Protein AF-A0A3S5A3Z0-F1 (afdb_monomer_lite)

InterPro domains:
  IPR050494 Serine/threonine and dual-specificity kinase [PTHR24058] (3-96)

Secondary structure (DSSP, 8-state):
--HHHHHHHHHTTSS-SS--SSHHHHHHHHHHHH-PPPHHHHHH-TTHHHHB-TTT--BGGGEEE-TTS-EEE--EE-TT--EE-STT-S-HHHHTTT------

Organism: NCBI:txid117903

Sequence (104 aa):
MWLTCLVVKLRIQGTPLFPGEDEGDQLACIIELLGMPPQRLLDQCKRTRQFFSSTHGYPRYCTTTDSEGRAVLRPGKSKRGKLRGLPGSRSLQQALNGCEDVAF

pLDDT: mean 73.93, std 13.62, range [37.38, 87.69]

Structure (mmCIF, N/CA/C/O backbone):
data_AF-A0A3S5A3Z0-F1
#
_entry.id   AF-A0A3S5A3Z0-F1
#
loop_
_atom_site.group_PDB
_atom_site.id
_atom_site.type_symbol
_atom_site.label_atom_id
_atom_site.label_alt_id
_atom_site.label_comp_id
_atom_site.label_asym_id
_atom_site.label_entity_id
_atom_site.label_seq_id
_atom_site.pdbx_PDB_ins_code
_atom_site.Cartn_x
_atom_site.Cartn_y
_atom_site.Cartn_z
_atom_site.occupancy
_atom_site.B_iso_or_equiv
_atom_site.auth_seq_id
_atom_site.auth_comp_id
_atom_site.auth_asym_id
_atom_site.auth_atom_id
_atom_site.pdbx_PDB_model_num
ATOM 1 N N . MET A 1 1 ? 20.903 -11.240 6.308 1.00 59.91 1 MET A N 1
ATOM 2 C CA . MET A 1 1 ? 21.410 -10.947 4.947 1.00 59.91 1 MET A CA 1
ATOM 3 C C . MET A 1 1 ? 20.590 -11.690 3.881 1.00 59.91 1 MET A C 1
ATOM 5 O O . MET A 1 1 ? 21.137 -12.471 3.123 1.00 59.91 1 MET A O 1
ATOM 9 N N . TRP A 1 2 ? 19.270 -11.466 3.825 1.00 55.62 2 TRP A N 1
ATOM 10 C CA . TRP A 1 2 ? 18.369 -12.097 2.837 1.00 55.62 2 TRP A CA 1
ATOM 11 C C . TRP A 1 2 ? 17.573 -11.049 2.039 1.00 55.62 2 TRP A C 1
ATOM 13 O O . TRP A 1 2 ? 17.353 -11.209 0.845 1.00 55.62 2 TRP A O 1
ATOM 23 N N . LEU A 1 3 ? 17.274 -9.902 2.661 1.00 58.81 3 LEU A N 1
ATOM 24 C CA . LEU A 1 3 ? 16.639 -8.748 2.014 1.00 58.81 3 LEU A CA 1
ATOM 25 C C . LEU A 1 3 ? 17.581 -7.976 1.076 1.00 58.81 3 LEU A C 1
ATOM 27 O O . LEU A 1 3 ? 17.147 -7.465 0.050 1.00 58.81 3 LEU A O 1
ATOM 31 N N . THR A 1 4 ? 18.880 -7.919 1.383 1.00 57.31 4 THR A N 1
ATOM 32 C CA . THR A 1 4 ? 19.850 -7.166 0.572 1.00 57.31 4 THR A CA 1
ATOM 33 C C . THR A 1 4 ? 20.125 -7.829 -0.778 1.00 57.31 4 THR A C 1
ATOM 35 O O . THR A 1 4 ? 20.303 -7.130 -1.767 1.00 57.31 4 THR A O 1
ATOM 38 N N . CYS A 1 5 ? 20.086 -9.162 -0.860 1.00 56.22 5 CYS A N 1
ATOM 39 C CA . CYS A 1 5 ? 20.301 -9.888 -2.114 1.00 56.22 5 CYS A CA 1
ATOM 40 C C . CYS A 1 5 ? 19.102 -9.765 -3.071 1.00 56.22 5 CYS A C 1
ATOM 42 O O . CYS A 1 5 ? 19.299 -9.577 -4.267 1.00 56.22 5 CYS A O 1
ATOM 44 N N . LEU A 1 6 ? 17.864 -9.772 -2.557 1.00 57.53 6 LEU A N 1
ATOM 45 C CA . LEU A 1 6 ? 16.664 -9.600 -3.388 1.00 57.53 6 LEU A CA 1
ATOM 46 C C . LEU A 1 6 ? 16.573 -8.177 -3.970 1.00 57.53 6 LEU A C 1
ATOM 48 O O . LEU A 1 6 ? 16.261 -7.998 -5.145 1.00 57.53 6 LEU A O 1
ATOM 52 N N . VAL A 1 7 ? 16.936 -7.169 -3.167 1.00 57.94 7 VAL A N 1
ATOM 53 C CA . VAL A 1 7 ? 17.012 -5.764 -3.603 1.00 57.94 7 VAL A CA 1
ATOM 54 C C . VAL A 1 7 ? 18.116 -5.557 -4.648 1.00 57.94 7 VAL A C 1
ATOM 56 O O . VAL A 1 7 ? 17.916 -4.813 -5.606 1.00 57.94 7 VAL A O 1
ATOM 59 N N . VAL A 1 8 ? 19.265 -6.231 -4.507 1.00 52.28 8 VAL A N 1
ATOM 60 C CA . VAL A 1 8 ? 20.374 -6.150 -5.474 1.00 52.28 8 VAL A CA 1
ATOM 61 C C . VAL A 1 8 ? 20.053 -6.895 -6.772 1.00 52.28 8 VAL A C 1
ATOM 63 O O . VAL A 1 8 ? 20.322 -6.352 -7.839 1.00 52.28 8 VAL A O 1
ATOM 66 N N . LYS A 1 9 ? 19.414 -8.073 -6.720 1.00 51.09 9 LYS A N 1
ATOM 67 C CA . LYS A 1 9 ? 19.010 -8.815 -7.930 1.00 51.09 9 LYS A CA 1
ATOM 68 C C . LYS A 1 9 ? 17.977 -8.054 -8.767 1.00 51.09 9 LYS A C 1
ATOM 70 O O . LYS A 1 9 ? 18.110 -8.021 -9.983 1.00 51.09 9 LYS A O 1
ATOM 75 N N . LEU A 1 10 ? 17.019 -7.364 -8.138 1.00 50.69 10 LEU A N 1
ATOM 76 C CA . LEU A 1 10 ? 16.078 -6.480 -8.848 1.00 50.69 10 LEU A CA 1
ATOM 77 C C . LEU A 1 10 ? 16.741 -5.209 -9.409 1.00 50.69 10 LEU A C 1
ATOM 79 O O . LEU A 1 10 ? 16.256 -4.643 -10.384 1.00 50.69 10 LEU A O 1
ATOM 83 N N . ARG A 1 11 ? 17.861 -4.749 -8.833 1.00 47.06 11 ARG A N 1
ATOM 84 C CA . ARG A 1 11 ? 18.592 -3.581 -9.356 1.00 47.06 11 ARG A CA 1
ATOM 85 C C . ARG A 1 11 ? 19.314 -3.886 -10.681 1.00 47.06 11 ARG A C 1
ATOM 87 O O . ARG A 1 11 ? 19.602 -2.954 -11.423 1.00 47.06 11 ARG A O 1
ATOM 94 N N . ILE A 1 12 ? 19.560 -5.159 -11.007 1.00 47.28 12 ILE A N 1
ATOM 95 C CA . ILE A 1 12 ? 20.239 -5.573 -12.250 1.00 47.28 12 ILE A CA 1
ATOM 96 C C . ILE A 1 12 ? 19.327 -5.444 -13.496 1.00 47.28 12 ILE A C 1
ATOM 98 O O . ILE A 1 12 ? 19.842 -5.304 -14.597 1.00 47.28 12 ILE A O 1
ATOM 102 N N . GLN A 1 13 ? 17.996 -5.349 -13.343 1.00 52.25 13 GLN A N 1
ATOM 103 C CA . GLN A 1 13 ? 17.023 -5.117 -14.438 1.00 52.25 13 GLN A CA 1
ATOM 104 C C . GLN A 1 13 ? 16.654 -3.630 -14.666 1.00 52.25 13 GLN A C 1
ATOM 106 O O . GLN A 1 13 ? 15.760 -3.305 -15.444 1.00 52.25 13 GLN A O 1
ATOM 111 N N . GLY A 1 14 ? 17.331 -2.690 -13.997 1.00 51.66 14 GLY A N 1
ATOM 112 C CA . GLY A 1 14 ? 17.251 -1.253 -14.302 1.00 51.66 14 GLY A CA 1
ATOM 113 C C . GLY A 1 14 ? 16.030 -0.489 -13.767 1.00 51.66 14 GLY A C 1
ATOM 114 O O . GLY A 1 14 ? 16.085 0.737 -13.708 1.00 51.66 14 GLY A O 1
ATOM 115 N N . THR A 1 15 ? 14.963 -1.152 -13.302 1.00 55.78 15 THR A N 1
ATOM 116 C CA . THR A 1 15 ? 13.810 -0.464 -12.683 1.00 55.78 15 THR A CA 1
ATOM 117 C C . THR A 1 15 ? 13.402 -1.134 -11.368 1.00 55.78 15 THR A C 1
ATOM 119 O O . THR A 1 15 ? 13.065 -2.315 -11.367 1.00 55.78 15 THR A O 1
ATOM 122 N N . PRO A 1 16 ? 13.399 -0.420 -10.226 1.00 62.25 16 PRO A N 1
ATOM 123 C CA . PRO A 1 16 ? 12.943 -0.995 -8.965 1.00 62.25 16 PRO A CA 1
ATOM 124 C C . PRO A 1 16 ? 11.448 -1.338 -9.046 1.00 62.25 16 PRO A C 1
ATOM 126 O O . PRO A 1 16 ? 10.630 -0.479 -9.376 1.00 62.25 16 PRO A O 1
ATOM 129 N N . LEU A 1 17 ? 11.100 -2.586 -8.708 1.00 66.69 17 LEU A N 1
ATOM 130 C CA . LEU A 1 17 ? 9.731 -3.132 -8.755 1.00 66.69 17 LEU A CA 1
ATOM 131 C C . LEU A 1 17 ? 8.720 -2.254 -7.993 1.00 66.69 17 LEU A C 1
ATOM 133 O O . LEU A 1 17 ? 7.604 -2.006 -8.454 1.00 66.69 17 LEU A O 1
ATOM 137 N N . PHE A 1 18 ? 9.163 -1.709 -6.859 1.00 74.00 18 PHE A N 1
ATOM 138 C CA . PHE A 1 18 ? 8.424 -0.762 -6.032 1.00 74.00 18 PHE A CA 1
ATOM 139 C C . PHE A 1 18 ? 9.240 0.532 -5.895 1.00 74.00 18 PHE A C 1
ATOM 141 O O . PHE A 1 18 ? 10.067 0.638 -4.989 1.00 74.00 18 PHE A O 1
ATOM 148 N N . PRO A 1 19 ? 9.072 1.504 -6.806 1.00 76.44 19 PRO A N 1
ATOM 149 C CA . PRO A 1 19 ? 9.760 2.788 -6.742 1.00 76.44 19 PRO A CA 1
ATOM 150 C C . PRO A 1 19 ? 9.027 3.716 -5.763 1.00 76.44 19 PRO A C 1
ATOM 152 O O . PRO A 1 19 ? 8.378 4.668 -6.209 1.00 76.44 19 PRO A O 1
ATOM 155 N N . GLY A 1 20 ? 9.056 3.394 -4.469 1.00 78.12 20 GLY A N 1
ATOM 156 C CA . GLY A 1 20 ? 8.473 4.224 -3.419 1.00 78.12 20 GLY A CA 1
ATOM 157 C C . GLY A 1 20 ? 9.436 5.306 -2.943 1.00 78.12 20 GLY A C 1
ATOM 158 O O . GLY A 1 20 ? 10.623 5.053 -2.743 1.00 78.12 20 GLY A O 1
ATOM 159 N N . GLU A 1 21 ? 8.923 6.520 -2.772 1.00 81.06 21 GLU A N 1
ATOM 160 C CA . GLU A 1 21 ? 9.710 7.688 -2.349 1.00 81.06 21 GLU A CA 1
ATOM 161 C C . GLU A 1 21 ? 9.710 7.895 -0.830 1.00 81.06 21 GLU A C 1
ATOM 163 O O . GLU A 1 21 ? 10.662 8.428 -0.265 1.00 81.06 21 GLU A O 1
ATOM 168 N N . ASP A 1 22 ? 8.644 7.457 -0.166 1.00 83.62 22 ASP A N 1
ATOM 169 C CA . ASP A 1 22 ? 8.518 7.402 1.284 1.00 83.62 22 ASP A CA 1
ATOM 170 C C . ASP A 1 22 ? 7.751 6.139 1.699 1.00 83.62 22 ASP A C 1
ATOM 172 O O . ASP A 1 22 ? 7.320 5.356 0.854 1.00 83.62 22 ASP A O 1
ATOM 176 N N . GLU A 1 23 ? 7.585 5.907 3.002 1.00 85.81 23 GLU A N 1
ATOM 177 C CA . GLU A 1 23 ? 6.882 4.718 3.503 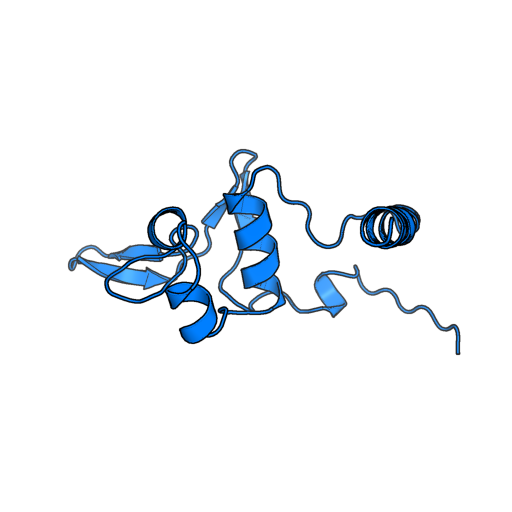1.00 85.81 23 GLU A CA 1
ATOM 178 C C . GLU A 1 23 ? 5.440 4.607 2.971 1.00 85.81 23 GLU A C 1
ATOM 180 O O . GLU A 1 23 ? 4.967 3.504 2.698 1.00 85.81 23 GLU A O 1
ATOM 185 N N . GLY A 1 24 ? 4.745 5.738 2.806 1.00 83.38 24 GLY A N 1
ATOM 186 C CA . GLY A 1 24 ? 3.375 5.772 2.299 1.00 83.38 24 GLY A CA 1
ATOM 187 C C . GLY A 1 24 ? 3.310 5.487 0.803 1.00 83.38 24 GLY A C 1
ATOM 188 O O . GLY A 1 24 ? 2.452 4.729 0.359 1.00 83.38 24 GLY A O 1
ATOM 189 N N . ASP A 1 25 ? 4.244 6.040 0.036 1.00 85.00 25 ASP A N 1
ATOM 190 C CA . ASP A 1 25 ? 4.355 5.826 -1.404 1.00 85.00 25 ASP A CA 1
ATOM 191 C C . ASP A 1 25 ? 4.870 4.417 -1.745 1.00 85.00 25 ASP A C 1
ATOM 193 O O . ASP A 1 25 ? 4.402 3.791 -2.696 1.00 85.00 25 ASP A O 1
ATOM 197 N N . GLN A 1 26 ? 5.766 3.86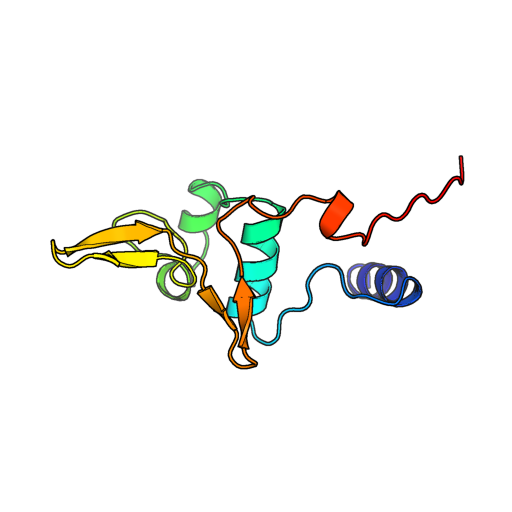2 -0.924 1.00 86.31 26 GLN A N 1
ATOM 198 C CA . GLN A 1 26 ? 6.191 2.464 -1.006 1.00 86.31 26 GLN A CA 1
ATOM 199 C C . GLN A 1 26 ? 5.003 1.530 -0.771 1.00 86.31 26 GLN A C 1
ATOM 201 O O . GLN A 1 26 ? 4.793 0.586 -1.533 1.00 86.31 26 GLN A O 1
ATOM 206 N N . LEU A 1 27 ? 4.195 1.814 0.253 1.00 86.38 27 LEU A N 1
ATOM 207 C CA . LEU A 1 27 ? 2.983 1.055 0.529 1.00 86.38 27 LEU A CA 1
ATOM 208 C C . LEU A 1 27 ? 1.947 1.216 -0.594 1.00 86.38 27 LEU A C 1
ATOM 210 O O . LEU A 1 27 ? 1.331 0.229 -0.984 1.00 86.38 27 LEU A O 1
ATOM 214 N N . ALA A 1 28 ? 1.800 2.414 -1.166 1.00 85.75 28 ALA A N 1
ATOM 215 C CA . ALA A 1 28 ? 0.943 2.644 -2.326 1.00 85.75 28 ALA A CA 1
ATOM 216 C C . ALA A 1 28 ? 1.392 1.809 -3.534 1.00 85.75 28 ALA A C 1
ATOM 218 O O . ALA A 1 28 ? 0.555 1.166 -4.155 1.00 85.75 28 ALA A O 1
ATOM 219 N N . CYS A 1 29 ? 2.700 1.730 -3.818 1.00 85.00 29 CYS A N 1
ATOM 220 C CA . CYS A 1 29 ? 3.238 0.870 -4.882 1.00 85.00 29 CYS A CA 1
ATOM 221 C C . CYS A 1 29 ? 2.918 -0.614 -4.652 1.00 85.00 29 CYS A C 1
ATOM 223 O O . CYS A 1 29 ? 2.632 -1.344 -5.599 1.00 85.00 29 CYS A O 1
ATOM 225 N N . ILE A 1 30 ? 2.999 -1.070 -3.400 1.00 85.44 30 ILE A N 1
ATOM 226 C CA . ILE A 1 30 ? 2.705 -2.458 -3.035 1.00 85.44 30 ILE A CA 1
ATOM 227 C C . ILE A 1 30 ? 1.211 -2.746 -3.202 1.00 85.44 30 ILE A C 1
ATOM 229 O O . ILE A 1 30 ? 0.860 -3.751 -3.809 1.00 85.44 30 ILE A O 1
ATOM 233 N N . ILE A 1 31 ? 0.337 -1.866 -2.709 1.00 87.69 31 ILE A N 1
ATOM 234 C CA . ILE A 1 31 ? -1.124 -2.026 -2.790 1.00 87.69 31 ILE A CA 1
ATOM 235 C C . ILE A 1 31 ? -1.619 -1.922 -4.237 1.00 87.69 31 ILE A C 1
ATOM 237 O O . ILE A 1 31 ? -2.519 -2.650 -4.651 1.00 87.69 31 ILE A O 1
ATOM 241 N N . GLU A 1 32 ? -1.018 -1.045 -5.034 1.00 86.12 32 GLU A N 1
ATOM 242 C CA . GLU A 1 32 ? -1.317 -0.902 -6.458 1.00 86.12 32 GLU A CA 1
ATOM 243 C C . GLU A 1 32 ? -1.028 -2.199 -7.236 1.00 86.12 32 GLU A C 1
ATOM 245 O O . GLU A 1 32 ? -1.782 -2.532 -8.149 1.00 86.12 32 GLU A O 1
ATOM 250 N N . LEU A 1 33 ? 0.016 -2.944 -6.843 1.00 82.88 33 LEU A N 1
ATOM 251 C CA . LEU A 1 33 ? 0.433 -4.195 -7.486 1.00 82.88 33 LEU A CA 1
ATOM 252 C C . LEU A 1 33 ? -0.253 -5.447 -6.917 1.00 82.88 33 LEU A C 1
ATOM 254 O O . LEU A 1 33 ? -0.689 -6.315 -7.665 1.00 82.88 33 LEU A O 1
ATOM 258 N N . LEU A 1 34 ? -0.291 -5.571 -5.589 1.00 82.94 34 LEU A N 1
ATOM 259 C CA . LEU A 1 34 ? -0.752 -6.771 -4.879 1.00 82.94 34 LEU A CA 1
ATOM 260 C C . LEU A 1 34 ? -2.215 -6.677 -4.429 1.00 82.94 34 LEU A C 1
ATOM 262 O O . LEU A 1 34 ? -2.787 -7.673 -3.993 1.00 82.94 34 LEU A O 1
ATOM 266 N N . GLY A 1 35 ? -2.823 -5.494 -4.514 1.00 86.12 35 GLY A N 1
ATOM 267 C CA . GLY A 1 35 ? -4.159 -5.237 -3.994 1.00 86.12 35 GLY A CA 1
ATOM 268 C C . GLY A 1 35 ? -4.179 -4.936 -2.495 1.00 86.12 35 GLY A C 1
ATOM 269 O O . GLY A 1 35 ? -3.164 -4.634 -1.863 1.00 86.12 35 GLY A O 1
ATOM 270 N N . MET A 1 36 ? -5.381 -4.973 -1.920 1.00 86.56 36 MET A N 1
ATOM 271 C CA . MET A 1 36 ? -5.583 -4.672 -0.506 1.00 86.56 36 MET A CA 1
ATOM 272 C C . MET A 1 36 ? -5.023 -5.781 0.393 1.00 86.56 36 MET A C 1
ATOM 274 O O . MET A 1 36 ? -5.361 -6.949 0.191 1.00 86.56 36 MET A O 1
ATOM 278 N N . PRO A 1 37 ? -4.229 -5.444 1.427 1.00 84.75 37 PRO A N 1
ATOM 279 C CA . PRO A 1 37 ? -3.817 -6.427 2.416 1.00 84.75 37 PRO A CA 1
ATOM 280 C C . PRO A 1 37 ? -5.032 -6.956 3.203 1.00 84.75 37 PRO A C 1
ATOM 282 O O . PRO A 1 37 ? -5.996 -6.217 3.431 1.00 84.75 37 PRO A O 1
ATOM 285 N N . PRO A 1 38 ? -4.997 -8.219 3.659 1.00 85.31 38 PRO A N 1
ATOM 286 C CA . PRO A 1 38 ? -6.089 -8.813 4.424 1.00 85.31 38 PRO A CA 1
ATOM 287 C C . PRO A 1 38 ? -6.281 -8.103 5.771 1.00 85.31 38 PRO A C 1
ATOM 289 O O . PRO A 1 38 ? -5.310 -7.743 6.437 1.00 85.31 38 PRO A O 1
ATOM 292 N N . GLN A 1 39 ? -7.533 -7.971 6.222 1.00 82.00 39 GLN A N 1
ATOM 293 C CA . GLN A 1 39 ? -7.876 -7.245 7.457 1.00 82.00 39 GLN A CA 1
ATOM 294 C C . GLN A 1 39 ? -7.136 -7.763 8.697 1.00 82.00 39 GLN A C 1
ATOM 296 O O . GLN A 1 39 ? -6.638 -6.966 9.479 1.00 82.00 39 GLN A O 1
ATOM 301 N N . ARG A 1 40 ? -6.935 -9.083 8.814 1.00 83.81 40 ARG A N 1
ATOM 302 C CA . ARG A 1 40 ? -6.165 -9.676 9.924 1.00 83.81 40 ARG A CA 1
ATOM 303 C C . ARG A 1 40 ? -4.749 -9.104 10.044 1.00 83.81 40 ARG A C 1
ATOM 305 O O . ARG A 1 40 ? -4.235 -8.974 11.148 1.00 83.81 40 ARG A O 1
ATOM 312 N N . LEU A 1 41 ? -4.118 -8.774 8.915 1.00 82.56 41 LEU A N 1
ATOM 313 C CA . LEU A 1 41 ? -2.793 -8.156 8.890 1.00 82.56 41 LEU A CA 1
ATOM 314 C C . LEU A 1 41 ? -2.875 -6.684 9.310 1.00 82.56 41 LEU A C 1
ATOM 316 O O . LEU A 1 41 ? -2.042 -6.217 10.081 1.00 82.56 41 LEU A O 1
ATOM 320 N N . LEU A 1 42 ? -3.912 -5.973 8.863 1.00 83.12 42 LEU A N 1
ATOM 321 C CA . LEU A 1 42 ? -4.168 -4.589 9.264 1.00 83.12 42 LEU A CA 1
ATOM 322 C C . LEU A 1 42 ? -4.434 -4.458 10.772 1.00 83.12 42 LEU A C 1
ATOM 324 O O . LEU A 1 42 ? -3.938 -3.511 11.384 1.00 83.12 42 LEU A O 1
ATOM 328 N N . ASP A 1 43 ? -5.139 -5.416 11.374 1.00 83.38 43 ASP A N 1
ATOM 329 C CA . ASP A 1 43 ? -5.463 -5.427 12.808 1.00 83.38 43 ASP A CA 1
ATOM 330 C C . ASP A 1 43 ? -4.227 -5.655 13.690 1.00 83.38 43 ASP A C 1
ATOM 332 O O . ASP A 1 43 ? -4.123 -5.113 14.790 1.00 83.38 43 ASP A O 1
ATOM 336 N N . GLN A 1 44 ? -3.252 -6.423 13.197 1.00 85.00 44 GLN A N 1
ATOM 337 C CA . GLN A 1 44 ? -1.988 -6.677 13.898 1.00 85.00 44 GLN A CA 1
ATOM 338 C C . GLN A 1 44 ? -0.993 -5.510 13.777 1.00 85.00 44 GLN A C 1
ATOM 340 O O . GLN A 1 44 ? -0.051 -5.392 14.567 1.00 85.00 44 GLN A O 1
ATOM 345 N N . CYS A 1 45 ? -1.175 -4.627 12.794 1.00 80.94 45 CYS A N 1
ATOM 346 C CA . CYS A 1 45 ? -0.249 -3.541 12.508 1.00 80.94 45 CYS A CA 1
ATOM 347 C C . CYS A 1 45 ? -0.526 -2.287 13.364 1.00 80.94 45 CYS A C 1
ATOM 349 O O . CYS A 1 45 ? -1.544 -1.610 13.239 1.00 80.94 45 CYS A O 1
ATOM 351 N N . LYS A 1 46 ? 0.464 -1.875 14.170 1.00 82.25 46 LYS A N 1
ATOM 352 C CA . LYS A 1 46 ? 0.374 -0.684 15.047 1.00 82.25 46 LYS A CA 1
ATOM 353 C C . LYS A 1 46 ? 0.196 0.643 14.292 1.00 82.25 46 LYS A C 1
ATOM 355 O O . LYS A 1 46 ? -0.383 1.585 14.825 1.00 82.25 46 LYS A O 1
ATOM 360 N N . ARG A 1 47 ? 0.706 0.733 13.056 1.00 83.44 47 ARG A N 1
ATOM 361 C CA . ARG A 1 47 ? 0.703 1.954 12.223 1.00 83.44 47 ARG A CA 1
ATOM 362 C C . ARG A 1 47 ? -0.403 1.971 11.162 1.00 83.44 47 ARG A C 1
ATOM 364 O O . ARG A 1 47 ? -0.431 2.875 10.333 1.00 83.44 47 ARG A O 1
ATOM 371 N N . THR A 1 48 ? -1.350 1.030 11.197 1.00 82.75 48 THR A N 1
ATOM 372 C CA . THR A 1 48 ? -2.445 0.939 10.212 1.00 82.75 48 THR A CA 1
ATOM 373 C C . THR A 1 48 ? -3.234 2.237 10.094 1.00 82.75 48 THR A C 1
ATOM 375 O O . THR A 1 48 ? -3.501 2.693 8.988 1.00 82.75 48 THR A O 1
ATOM 378 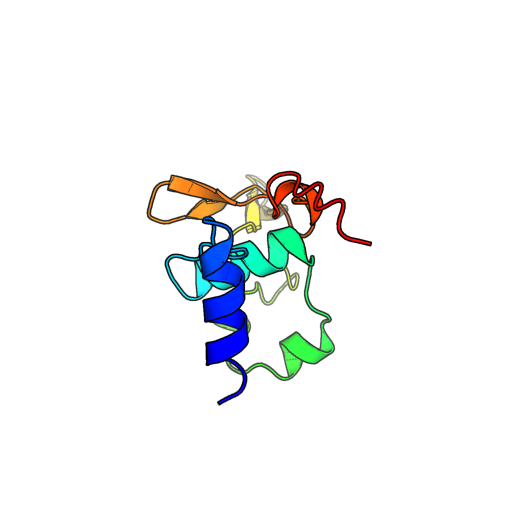N N . ARG A 1 49 ? -3.528 2.905 11.216 1.00 80.94 49 ARG A N 1
ATOM 379 C CA . ARG A 1 49 ? -4.286 4.171 11.229 1.00 80.94 49 ARG A CA 1
ATOM 380 C C . ARG A 1 49 ? -3.587 5.324 10.500 1.00 80.94 49 ARG A C 1
ATOM 382 O O . ARG A 1 49 ? -4.253 6.292 10.147 1.00 80.94 49 ARG A O 1
ATOM 389 N N . GLN A 1 50 ? -2.273 5.241 10.282 1.00 84.75 50 GLN A N 1
ATOM 390 C CA . GLN A 1 50 ? -1.511 6.252 9.546 1.00 84.75 50 GLN A CA 1
ATOM 391 C C . GLN A 1 50 ? -1.725 6.136 8.031 1.00 84.75 50 GLN A C 1
ATOM 393 O O . GLN A 1 50 ? -1.757 7.153 7.343 1.00 84.75 50 GLN A O 1
ATOM 398 N N . PHE A 1 51 ? -1.906 4.913 7.525 1.00 83.75 51 PHE A N 1
ATOM 399 C CA . PHE A 1 51 ? -1.947 4.626 6.089 1.00 83.75 51 PHE A CA 1
ATOM 400 C C . PHE A 1 51 ? -3.326 4.196 5.578 1.00 83.75 51 PHE A C 1
ATOM 402 O O . PHE A 1 51 ? -3.621 4.376 4.399 1.00 83.75 51 PHE A O 1
ATOM 409 N N . PHE A 1 52 ? -4.190 3.683 6.453 1.00 86.06 52 PHE A N 1
ATOM 410 C CA . PHE A 1 52 ? -5.532 3.203 6.133 1.00 86.06 52 PHE A CA 1
ATOM 411 C C . PHE A 1 52 ? -6.595 4.010 6.886 1.00 86.06 52 PHE A C 1
ATOM 413 O O . PHE A 1 52 ? -6.356 4.564 7.966 1.00 86.06 52 PHE A O 1
ATOM 420 N N . SER A 1 53 ? -7.778 4.121 6.287 1.00 80.38 53 SER A N 1
ATOM 421 C CA . SER A 1 53 ? -8.945 4.740 6.909 1.00 80.38 53 SER A CA 1
ATOM 422 C C . SER A 1 53 ? -9.608 3.769 7.887 1.00 80.38 53 SER A C 1
ATOM 424 O O . SER A 1 53 ? -9.821 2.604 7.559 1.00 80.38 53 SER A O 1
ATOM 426 N N . SER A 1 54 ? -9.962 4.245 9.082 1.00 68.81 54 SER A N 1
ATOM 427 C CA . SER A 1 54 ? -10.571 3.411 10.130 1.00 68.81 54 SER A CA 1
ATOM 428 C C . SER A 1 54 ? -12.023 3.022 9.846 1.00 68.81 54 SER A C 1
ATOM 430 O O . SER A 1 54 ? -12.478 2.014 10.367 1.00 68.81 54 SER A O 1
ATOM 432 N N . THR A 1 55 ? -12.746 3.794 9.033 1.00 65.44 55 THR A N 1
ATOM 433 C CA . THR A 1 55 ? -14.171 3.559 8.740 1.00 65.44 55 THR A CA 1
ATOM 434 C C . THR A 1 55 ? -14.405 2.562 7.612 1.00 65.44 55 THR A C 1
ATOM 436 O O . THR A 1 55 ? -15.401 1.851 7.633 1.00 65.44 55 THR A O 1
ATOM 439 N N . HIS A 1 56 ? -13.495 2.487 6.638 1.00 66.88 56 HIS A N 1
ATOM 440 C CA . HIS A 1 56 ? -13.681 1.641 5.454 1.00 66.88 56 HIS A CA 1
ATOM 441 C C . HIS A 1 56 ? -12.518 0.683 5.169 1.00 66.88 56 HIS A C 1
ATOM 443 O O . HIS A 1 56 ? -12.577 -0.082 4.213 1.00 66.88 56 HIS A O 1
ATOM 449 N N . GLY A 1 57 ? -11.433 0.734 5.949 1.00 72.69 57 GLY A N 1
ATOM 450 C CA . GLY A 1 57 ? -10.245 -0.093 5.719 1.00 72.69 57 GLY A CA 1
ATOM 451 C C . GLY A 1 57 ? -9.475 0.248 4.439 1.00 72.69 57 GLY A C 1
ATOM 452 O O . GLY A 1 57 ? -8.491 -0.417 4.137 1.00 72.69 57 GLY A O 1
ATOM 453 N N . TYR A 1 58 ? -9.886 1.278 3.691 1.00 82.88 58 TYR A N 1
ATOM 454 C CA . TYR A 1 58 ? -9.252 1.669 2.436 1.00 82.88 58 TYR A CA 1
ATOM 455 C C . TYR A 1 58 ? -7.951 2.460 2.642 1.00 82.88 58 TYR A C 1
ATOM 457 O O . TYR A 1 58 ? -7.801 3.153 3.655 1.00 82.88 58 TYR A O 1
ATOM 465 N N . PRO A 1 59 ? -7.004 2.407 1.688 1.00 85.12 59 PRO A N 1
ATOM 466 C CA . PRO A 1 59 ? -5.756 3.154 1.762 1.00 85.12 59 PRO A CA 1
ATOM 467 C C . PRO A 1 59 ? -6.023 4.652 1.647 1.00 85.12 59 PRO A C 1
ATOM 469 O O . PRO A 1 59 ? -6.712 5.107 0.733 1.00 85.12 59 PRO A O 1
ATOM 472 N N . ARG A 1 60 ? -5.421 5.453 2.526 1.00 84.69 60 ARG A N 1
ATOM 473 C CA . ARG A 1 60 ? -5.581 6.915 2.508 1.00 84.69 60 ARG A CA 1
ATOM 474 C C . ARG A 1 60 ? -5.042 7.555 1.230 1.00 84.69 60 ARG A C 1
ATOM 476 O O . ARG A 1 60 ? -5.585 8.565 0.810 1.00 84.69 60 ARG A O 1
ATOM 483 N N . TYR A 1 61 ? -4.027 6.961 0.594 1.00 82.75 61 TYR A N 1
ATOM 484 C CA . TYR A 1 61 ? -3.440 7.509 -0.635 1.00 82.75 61 TYR A CA 1
ATOM 485 C C . TYR A 1 61 ? -4.433 7.550 -1.807 1.00 82.75 61 TYR A C 1
ATOM 487 O O . TYR A 1 61 ? -4.278 8.378 -2.700 1.00 82.75 61 TYR A O 1
ATOM 495 N N . CYS A 1 62 ? -5.439 6.668 -1.797 1.00 83.12 62 CYS A N 1
ATOM 496 C CA . CYS A 1 62 ? -6.454 6.579 -2.839 1.00 83.12 62 CYS A CA 1
ATOM 497 C C . CYS A 1 62 ? -7.874 6.828 -2.325 1.00 83.12 62 CYS A C 1
ATOM 499 O O . CYS A 1 62 ? -8.820 6.587 -3.060 1.00 83.12 62 CYS A O 1
ATOM 501 N N . THR A 1 63 ? -8.060 7.267 -1.077 1.00 83.62 63 THR A N 1
ATOM 502 C CA . THR A 1 63 ? -9.393 7.543 -0.521 1.00 83.62 63 THR A CA 1
ATOM 503 C C . THR A 1 63 ? -9.647 9.043 -0.524 1.00 83.62 63 THR A C 1
ATOM 505 O O . THR A 1 63 ? -8.929 9.797 0.128 1.00 83.62 63 THR A O 1
ATOM 508 N N . THR A 1 64 ? -10.693 9.474 -1.221 1.00 81.00 64 THR A N 1
ATOM 509 C CA . THR A 1 64 ? -11.156 10.867 -1.254 1.00 81.00 64 THR A CA 1
ATOM 510 C C . THR A 1 64 ? -12.609 10.934 -0.804 1.00 81.00 64 THR A C 1
ATOM 512 O O . THR A 1 64 ? -13.363 9.995 -1.040 1.00 81.00 64 THR A O 1
ATOM 515 N N . THR A 1 65 ? -13.022 12.020 -0.162 1.00 82.31 65 THR A N 1
ATOM 516 C CA . THR A 1 65 ? -14.434 12.256 0.161 1.00 82.31 65 THR A CA 1
ATOM 517 C C . THR A 1 65 ? -15.105 12.981 -0.994 1.00 82.31 65 THR A C 1
ATOM 519 O O . THR A 1 65 ? -14.581 13.990 -1.465 1.00 82.31 65 THR A O 1
ATOM 522 N N . ASP A 1 66 ? -16.244 12.471 -1.448 1.00 82.94 66 ASP A N 1
ATOM 523 C CA . ASP A 1 66 ? -17.068 13.162 -2.437 1.00 82.94 66 ASP A CA 1
ATOM 524 C C . ASP A 1 66 ? -17.821 14.352 -1.812 1.00 82.94 66 ASP A C 1
ATOM 526 O O . ASP A 1 66 ? -17.816 14.522 -0.588 1.00 82.94 66 ASP A O 1
ATOM 530 N N . SER A 1 67 ? -18.501 15.156 -2.633 1.00 83.81 67 SER A N 1
ATOM 531 C CA . SER A 1 67 ? -19.346 16.278 -2.180 1.00 83.81 67 SER A CA 1
ATOM 532 C C . SER A 1 67 ? -20.446 15.854 -1.196 1.00 83.81 67 SER A C 1
ATOM 534 O O . SER A 1 67 ? -20.846 16.642 -0.344 1.00 83.81 67 SER A O 1
ATOM 536 N N . GLU A 1 68 ? -20.882 14.594 -1.256 1.00 81.19 68 GLU A N 1
ATOM 537 C CA . GLU A 1 68 ? -21.847 13.992 -0.326 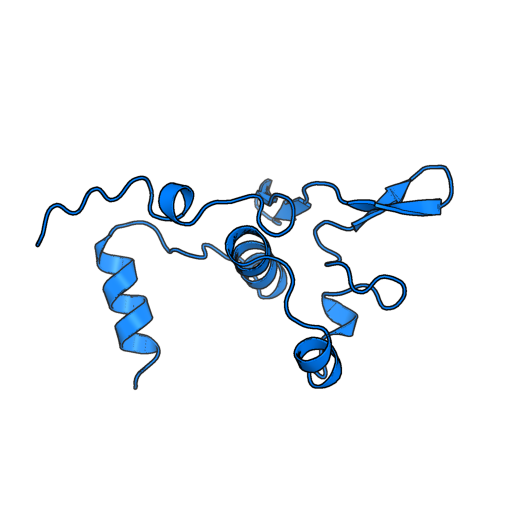1.00 81.19 68 GLU A CA 1
ATOM 538 C C . GLU A 1 68 ? -21.211 13.405 0.951 1.00 81.19 68 GLU A C 1
ATOM 540 O O . GLU A 1 68 ? -21.882 12.735 1.734 1.00 81.19 68 GLU A O 1
ATOM 545 N N . GLY A 1 69 ? -19.901 13.575 1.157 1.00 76.81 69 GLY A N 1
ATOM 546 C CA . GLY A 1 69 ? -19.182 13.024 2.312 1.00 76.81 69 GLY A CA 1
ATOM 547 C C . GLY A 1 69 ? -18.925 11.512 2.246 1.00 76.81 69 GLY A C 1
ATOM 548 O O . GLY A 1 69 ? -18.423 10.928 3.207 1.00 76.81 69 GLY A O 1
ATOM 549 N N . ARG A 1 70 ? -19.229 10.859 1.118 1.00 79.00 70 ARG A N 1
ATOM 550 C CA . ARG A 1 70 ? -18.955 9.429 0.900 1.00 79.00 70 ARG A CA 1
ATOM 551 C C . ARG A 1 70 ? -17.482 9.206 0.565 1.00 79.00 70 ARG A C 1
ATOM 553 O O . ARG A 1 70 ? -16.902 9.952 -0.221 1.00 79.00 70 ARG A O 1
ATOM 560 N N . ALA A 1 71 ? -16.879 8.158 1.121 1.00 78.88 71 ALA A N 1
ATOM 561 C CA . ALA A 1 71 ? -15.522 7.753 0.767 1.00 78.88 71 ALA A CA 1
ATOM 562 C C . ALA A 1 71 ? -15.512 7.074 -0.614 1.00 78.88 71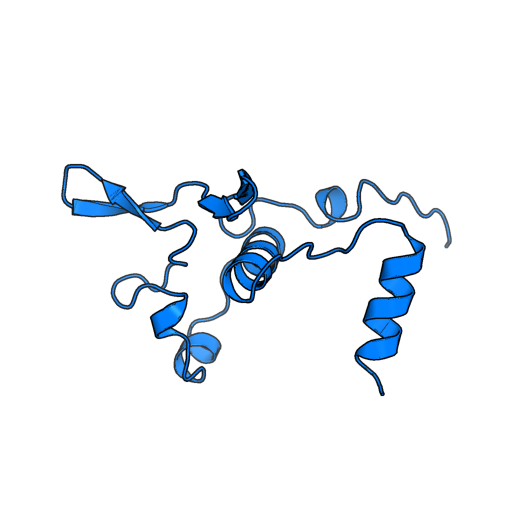 ALA A C 1
ATOM 564 O O . ALA A 1 71 ? -16.064 5.987 -0.779 1.00 78.88 71 ALA A O 1
ATOM 565 N N . VAL A 1 72 ? -14.866 7.705 -1.593 1.00 84.19 72 VAL A N 1
ATOM 566 C CA . VAL A 1 72 ? -14.670 7.178 -2.950 1.00 84.19 72 VAL A CA 1
ATOM 567 C C . VAL A 1 72 ? -13.190 6.937 -3.222 1.00 84.19 72 VAL A C 1
ATOM 569 O O . VAL A 1 72 ? -12.326 7.685 -2.757 1.00 84.19 72 VAL A O 1
ATOM 572 N N . LEU A 1 73 ? -12.891 5.880 -3.979 1.00 83.81 73 LEU A N 1
ATOM 573 C CA . LEU A 1 73 ? -11.520 5.541 -4.338 1.00 83.81 73 LEU A CA 1
ATOM 574 C C . LEU A 1 73 ? -11.103 6.282 -5.611 1.00 83.81 73 LEU A C 1
ATOM 576 O O . LEU A 1 73 ? -11.740 6.136 -6.653 1.00 83.81 73 LEU A O 1
ATOM 580 N N . ARG A 1 74 ? -10.029 7.068 -5.543 1.00 84.75 74 ARG A N 1
ATOM 581 C CA . ARG A 1 74 ? -9.445 7.778 -6.687 1.00 84.75 74 ARG A CA 1
ATOM 582 C C . ARG A 1 74 ? -7.927 7.586 -6.722 1.00 84.75 74 ARG A C 1
ATOM 584 O O . ARG A 1 74 ? -7.322 7.460 -5.662 1.00 84.75 74 ARG A O 1
ATOM 591 N N . PRO A 1 75 ? -7.294 7.573 -7.908 1.00 84.38 75 PRO A N 1
ATOM 592 C CA . PRO A 1 75 ? -5.839 7.523 -8.012 1.00 84.38 75 PRO A CA 1
ATOM 593 C C . PRO A 1 75 ? -5.173 8.665 -7.233 1.00 84.38 75 PRO A C 1
ATOM 595 O O . PRO A 1 75 ? -5.581 9.824 -7.342 1.00 84.38 75 PRO A O 1
ATOM 598 N N . GLY A 1 76 ? -4.143 8.329 -6.461 1.00 83.50 76 GLY A N 1
ATOM 599 C CA . GLY A 1 76 ? -3.329 9.285 -5.716 1.00 83.50 76 GLY A CA 1
ATOM 600 C C . GLY A 1 76 ? -2.141 9.789 -6.534 1.00 83.50 76 GLY A C 1
ATOM 601 O O . GLY A 1 76 ? -1.782 9.218 -7.564 1.00 83.50 76 GLY A O 1
ATOM 602 N N . LYS A 1 77 ? -1.485 10.851 -6.062 1.00 79.50 77 LYS A N 1
ATOM 603 C CA . LYS A 1 77 ? -0.181 11.289 -6.582 1.00 79.50 77 LYS A CA 1
ATOM 604 C C . LYS A 1 77 ? 0.851 11.251 -5.460 1.00 79.50 77 LYS A C 1
ATOM 606 O O . LYS A 1 77 ? 0.572 11.715 -4.358 1.00 79.50 77 LYS A O 1
ATOM 611 N N . SER A 1 78 ? 2.035 10.724 -5.756 1.00 80.00 78 SER A N 1
ATOM 612 C CA . SER A 1 78 ? 3.201 10.840 -4.881 1.00 80.00 78 SER A CA 1
ATOM 613 C C . SER A 1 78 ? 3.641 12.304 -4.752 1.00 80.00 78 SER A C 1
ATOM 615 O O . SER A 1 78 ? 3.295 13.150 -5.582 1.00 80.00 78 SER A O 1
ATOM 617 N N . LYS A 1 79 ? 4.490 12.590 -3.762 1.00 73.25 79 LYS A N 1
ATOM 618 C CA . LYS A 1 79 ? 5.134 13.895 -3.551 1.00 73.25 79 LYS A CA 1
ATOM 619 C C . LYS A 1 79 ? 5.873 14.411 -4.786 1.00 73.25 79 LYS A C 1
ATOM 621 O O . LYS A 1 79 ? 5.853 15.613 -5.025 1.00 73.25 79 LYS A O 1
ATOM 626 N N . ARG A 1 80 ? 6.481 13.538 -5.598 1.00 74.06 80 ARG A N 1
ATOM 627 C CA . ARG A 1 80 ? 7.132 13.935 -6.865 1.00 74.06 80 ARG A CA 1
ATOM 628 C C . ARG A 1 80 ? 6.209 13.863 -8.084 1.00 74.06 80 ARG A C 1
ATOM 630 O O . ARG A 1 80 ? 6.675 13.875 -9.218 1.00 74.06 80 ARG A O 1
ATOM 637 N N . GLY A 1 81 ? 4.896 13.784 -7.865 1.00 74.19 81 GLY A N 1
ATOM 638 C CA . GLY A 1 81 ? 3.883 13.839 -8.920 1.00 74.19 81 GLY A CA 1
ATOM 639 C C . GLY A 1 81 ? 3.613 12.512 -9.631 1.00 74.19 81 GLY A C 1
ATOM 640 O O . GLY A 1 81 ? 2.809 12.483 -10.562 1.00 74.19 81 GLY A O 1
ATOM 641 N N . LYS A 1 82 ? 4.237 11.407 -9.201 1.00 78.25 82 LYS A N 1
ATOM 642 C CA . LYS A 1 82 ? 4.003 10.084 -9.793 1.00 78.25 82 LYS A CA 1
ATOM 643 C C . LYS A 1 82 ? 2.594 9.590 -9.469 1.00 78.25 82 LYS A C 1
ATOM 645 O O . LYS A 1 82 ? 2.207 9.563 -8.304 1.00 78.25 82 LYS A O 1
ATOM 650 N N . LEU A 1 83 ? 1.831 9.216 -10.493 1.00 79.12 83 LEU A N 1
ATOM 651 C CA . LEU A 1 83 ? 0.471 8.711 -10.322 1.00 79.12 83 LEU A CA 1
ATOM 652 C C . LEU A 1 83 ? 0.500 7.306 -9.703 1.00 79.12 83 LEU A C 1
ATOM 654 O O . LEU A 1 83 ? 1.287 6.461 -10.130 1.00 79.12 83 LEU A O 1
ATOM 658 N N . ARG A 1 84 ? -0.350 7.084 -8.698 1.00 83.62 84 ARG A N 1
ATOM 659 C CA . ARG A 1 84 ? -0.601 5.791 -8.054 1.00 83.62 84 ARG A CA 1
ATOM 660 C C . ARG A 1 84 ? -2.050 5.413 -8.285 1.00 83.62 84 ARG A C 1
ATOM 662 O O . ARG A 1 84 ? -2.958 6.132 -7.865 1.00 83.62 84 ARG A O 1
ATOM 669 N N . GLY A 1 85 ? -2.259 4.305 -8.971 1.00 85.56 85 GLY A N 1
ATOM 670 C CA . GLY A 1 85 ? -3.571 3.771 -9.269 1.00 85.56 85 GLY A CA 1
ATOM 671 C C . GLY A 1 85 ? -4.274 3.174 -8.052 1.00 85.56 85 GLY A C 1
ATOM 672 O O . GLY A 1 85 ? -3.800 3.194 -6.912 1.00 85.56 85 GLY A O 1
ATOM 673 N N . LEU A 1 86 ? -5.458 2.637 -8.319 1.00 86.81 86 LEU A N 1
ATOM 674 C CA . LEU A 1 86 ? -6.268 1.938 -7.332 1.00 86.81 86 LEU A CA 1
ATOM 675 C C . LEU A 1 86 ? -5.592 0.624 -6.891 1.00 86.81 86 LEU A C 1
ATOM 677 O O . LEU A 1 86 ? -4.712 0.117 -7.596 1.00 86.81 86 LEU A O 1
ATOM 681 N N . PRO A 1 87 ? -5.998 0.045 -5.750 1.00 85.69 87 PRO A N 1
ATOM 682 C CA . PRO A 1 87 ? -5.507 -1.262 -5.329 1.00 85.69 87 PRO A CA 1
ATOM 683 C C . PRO A 1 87 ? -5.683 -2.316 -6.431 1.00 85.69 87 PRO A C 1
ATOM 685 O O . PRO A 1 87 ? -6.786 -2.482 -6.947 1.00 85.69 87 PRO A O 1
ATOM 688 N N . GLY A 1 88 ? -4.602 -3.004 -6.806 1.00 81.50 88 GLY A N 1
ATOM 689 C CA . GLY A 1 88 ? -4.603 -4.021 -7.867 1.00 81.50 88 GLY A CA 1
ATOM 690 C C . GLY A 1 88 ? -4.748 -3.488 -9.299 1.00 81.50 88 GLY A C 1
ATOM 691 O O . GLY A 1 88 ? -4.943 -4.276 -10.220 1.00 81.50 88 GLY A O 1
ATOM 692 N N . SER A 1 89 ? -4.673 -2.170 -9.515 1.00 83.62 89 SER A N 1
ATOM 693 C CA . SER A 1 89 ? -4.780 -1.582 -10.862 1.00 83.62 89 SER A CA 1
ATOM 694 C C . SER A 1 89 ? -3.530 -1.767 -11.727 1.00 83.62 89 SER A C 1
ATOM 696 O O . SER A 1 89 ? -3.610 -1.591 -12.943 1.00 83.62 89 SER A O 1
ATOM 698 N N . ARG A 1 90 ? -2.3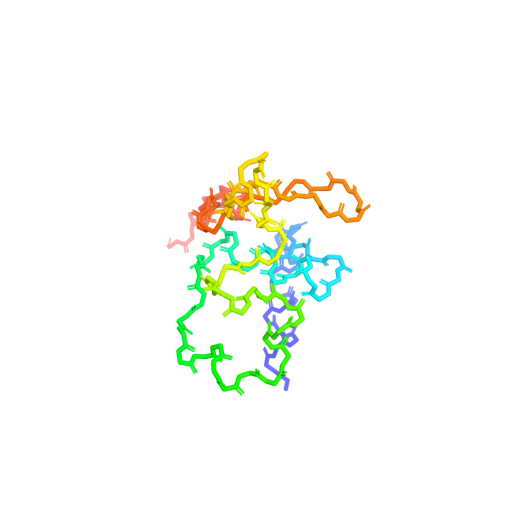85 -2.134 -11.135 1.00 79.62 90 ARG A N 1
ATOM 699 C CA . ARG A 1 90 ? -1.141 -2.415 -11.859 1.00 79.62 90 ARG A CA 1
ATOM 700 C C . ARG A 1 90 ? -0.891 -3.915 -11.885 1.00 79.62 90 ARG A C 1
ATOM 702 O O . ARG A 1 90 ? -0.785 -4.549 -10.842 1.00 79.62 90 ARG A O 1
ATOM 709 N N . SER A 1 91 ? -0.743 -4.478 -13.080 1.00 76.00 91 SER A N 1
ATOM 710 C CA . SER A 1 91 ? -0.376 -5.890 -13.234 1.00 76.00 91 SER A CA 1
ATOM 711 C C . SER A 1 91 ? 1.120 -6.126 -12.990 1.00 76.00 91 SER A C 1
ATOM 713 O O . SER A 1 91 ? 1.952 -5.238 -13.202 1.00 76.00 91 SER A O 1
ATOM 715 N N . LEU A 1 92 ? 1.484 -7.356 -12.603 1.00 68.06 92 LEU A N 1
ATOM 716 C CA . LEU A 1 92 ? 2.885 -7.777 -12.465 1.00 68.06 92 LEU A CA 1
ATOM 717 C C . LEU A 1 92 ? 3.678 -7.577 -13.767 1.00 68.06 92 LEU A C 1
ATOM 719 O O . LEU A 1 92 ? 4.818 -7.125 -13.729 1.00 68.06 92 LEU A O 1
ATOM 723 N N . GLN A 1 93 ? 3.050 -7.822 -14.919 1.00 67.12 93 GLN A N 1
ATOM 724 C CA . GLN A 1 93 ? 3.655 -7.626 -16.240 1.00 67.12 93 GLN A CA 1
ATOM 725 C C . GLN A 1 93 ? 4.005 -6.152 -16.504 1.00 67.12 93 GLN A C 1
ATOM 727 O O . GLN A 1 93 ? 5.108 -5.847 -16.956 1.00 67.12 93 GLN A O 1
ATOM 732 N N . GLN A 1 94 ? 3.113 -5.223 -16.140 1.00 68.12 94 GLN A N 1
ATOM 733 C CA . GLN A 1 94 ? 3.375 -3.778 -16.204 1.00 68.12 94 GLN A CA 1
ATOM 734 C C . GLN A 1 94 ? 4.374 -3.306 -15.138 1.00 68.12 94 GLN A C 1
ATOM 736 O O . GLN A 1 94 ? 5.000 -2.254 -15.282 1.00 68.12 94 GLN A O 1
ATOM 741 N N . ALA A 1 95 ? 4.510 -4.038 -14.032 1.00 66.31 95 ALA A N 1
ATOM 742 C CA . ALA A 1 95 ? 5.515 -3.747 -13.018 1.00 66.31 95 ALA A CA 1
ATOM 743 C C . ALA A 1 95 ? 6.923 -4.167 -13.444 1.00 66.31 95 ALA A C 1
ATOM 745 O O . ALA A 1 95 ? 7.886 -3.468 -13.132 1.00 66.31 95 ALA A O 1
ATOM 746 N N . LEU A 1 96 ? 7.007 -5.257 -14.202 1.00 64.94 96 LEU A N 1
ATOM 747 C CA . LEU A 1 96 ? 8.233 -5.835 -14.740 1.00 64.94 96 LEU A CA 1
ATOM 748 C C . LEU A 1 96 ? 8.585 -5.308 -16.141 1.00 64.94 96 LEU A C 1
ATOM 750 O O . LEU A 1 96 ? 9.452 -5.879 -16.790 1.00 64.94 96 LEU A O 1
ATOM 754 N N . ASN A 1 97 ? 7.936 -4.233 -16.613 1.00 60.50 97 ASN A N 1
ATOM 755 C CA . ASN A 1 97 ? 8.198 -3.613 -17.920 1.00 60.50 97 ASN A CA 1
ATOM 756 C C . ASN A 1 97 ? 8.161 -4.602 -19.107 1.00 60.50 97 ASN A C 1
ATOM 758 O O . ASN A 1 97 ? 8.878 -4.416 -20.085 1.00 60.50 97 ASN A O 1
ATOM 762 N N . GLY A 1 98 ? 7.329 -5.648 -19.037 1.00 48.91 98 GLY A N 1
ATOM 763 C CA . GLY A 1 98 ? 7.274 -6.654 -20.099 1.00 48.91 98 GLY A CA 1
ATOM 764 C C . GLY A 1 98 ? 8.576 -7.440 -20.246 1.00 48.91 98 GLY A C 1
ATOM 765 O O . GLY A 1 98 ? 9.029 -7.663 -21.361 1.00 48.91 98 GLY A O 1
ATOM 766 N N . CYS A 1 99 ? 9.198 -7.838 -19.134 1.00 45.50 99 CYS A N 1
ATOM 767 C CA . CYS A 1 99 ? 10.322 -8.763 -19.162 1.00 45.50 99 CYS A CA 1
ATOM 768 C C . CYS A 1 99 ? 9.874 -10.130 -19.716 1.00 45.50 99 CYS A C 1
ATOM 770 O O . CYS A 1 99 ? 9.488 -11.031 -18.972 1.00 45.50 99 CYS A O 1
ATOM 772 N N . GLU A 1 100 ? 9.898 -10.259 -21.042 1.00 42.88 100 GLU A N 1
ATOM 773 C CA . GLU A 1 100 ? 10.015 -11.521 -21.765 1.00 42.88 100 GLU A CA 1
ATOM 774 C C . GLU A 1 100 ? 11.448 -12.041 -21.584 1.00 42.88 100 GLU A C 1
ATOM 776 O O . GLU A 1 100 ? 12.235 -12.075 -22.525 1.00 42.88 100 GLU A O 1
ATOM 781 N N . ASP A 1 101 ? 11.828 -12.423 -20.362 1.00 43.22 101 ASP A N 1
ATOM 782 C CA . ASP A 1 101 ? 12.997 -13.287 -20.207 1.00 43.22 101 ASP A CA 1
ATOM 783 C C . ASP A 1 101 ? 12.578 -14.691 -20.659 1.00 43.22 101 ASP A C 1
ATOM 785 O O . ASP A 1 101 ? 12.087 -15.522 -19.891 1.00 43.22 101 ASP A O 1
ATOM 789 N N . VAL A 1 102 ? 12.757 -14.931 -21.959 1.00 43.88 102 VAL A N 1
ATOM 790 C CA . VAL A 1 102 ? 12.889 -16.264 -22.548 1.00 43.88 102 VAL A CA 1
ATOM 791 C C . VAL A 1 102 ? 14.195 -16.857 -22.013 1.00 43.88 102 VAL A C 1
ATOM 793 O O . VAL A 1 102 ? 15.233 -16.835 -22.665 1.00 43.88 102 VAL A O 1
ATOM 796 N N . ALA A 1 103 ? 14.157 -17.322 -20.771 1.00 43.91 103 ALA A N 1
ATOM 797 C CA . ALA A 1 103 ? 15.215 -18.115 -20.162 1.00 43.91 103 ALA A CA 1
ATOM 798 C C . ALA A 1 103 ? 14.578 -19.225 -19.315 1.00 43.91 103 ALA A C 1
ATOM 800 O O . ALA A 1 103 ? 14.734 -19.279 -18.094 1.00 43.91 103 ALA A O 1
ATOM 801 N N . PHE A 1 104 ? 13.811 -20.073 -20.003 1.00 37.38 104 PHE A N 1
ATOM 802 C CA . PHE A 1 104 ? 13.695 -21.493 -19.680 1.00 37.38 104 PHE A CA 1
ATOM 803 C C . PHE A 1 104 ? 14.696 -22.259 -20.542 1.00 37.38 104 PHE A C 1
ATOM 805 O O . PHE A 1 104 ? 14.856 -21.864 -21.721 1.00 37.38 104 PHE A O 1
#

Radius of gyration: 15.69 Å; chains: 1; bounding box: 43×38×38 Å

Foldseek 3Di:
DPVVVVQVVCVVLPDRLQPAPDPLSSVLSVQLEVNQDDVVVLVPDPCSVVQAPPPPRAGPQQWDQDPVRDTDGHWHADPVGHTRGHGNNDYPCNSSVNPPPPPD